Protein AF-A0A355YFH5-F1 (afdb_monomer)

Radius of gyration: 14.96 Å; Cα contacts (8 Å, |Δi|>4): 92; chains: 1; bounding box: 32×20×40 Å

Secondary structure (DSSP, 8-state):
-----SS-GGGSHHHHHHHHHHTT------GGG-S--PPPTT-S-TT-SSHHHHHHHHHHTSHHHHHHHHHHHHHHHHS------S-SSGGG-TT-

Foldseek 3Di:
DAQQDPPCRCRGLVNCCPVQVVVVHDDDDQVLQDDFFAADVVQPLVPDPDRRVNRVVVSCVDPSNVVSVVVVVVCVVPDVDDDDDPDPDPVPHPSD

Sequence (96 aa):
RFPGSRRYPWFAGETMANTLPAAGYDYLWLPQLGGRRRALPGSPNGAWRNAAFQGYADHLDSVEFADGLARLLELAARRRTALMCAEAVWWRCHRR

Solvent-accessible surface area (backbone atoms only — not comparable to full-atom values): 5975 Å² total; per-residue (Å²): 135,71,64,68,36,91,91,47,55,75,65,14,47,71,48,34,59,59,52,32,51,77,71,76,35,89,70,81,89,61,72,50,75,53,71,80,38,71,54,58,89,89,49,90,55,70,87,49,92,44,58,32,50,23,4,42,53,55,42,65,76,30,68,61,24,50,55,38,49,52,55,50,51,57,47,48,75,75,41,97,70,84,89,86,73,100,52,97,44,79,93,71,29,88,48,102

Structure (mmCIF, N/CA/C/O backbone):
data_AF-A0A355YFH5-F1
#
_entry.id   AF-A0A355YFH5-F1
#
loop_
_atom_site.group_PDB
_atom_site.id
_atom_site.type_symbol
_atom_site.label_atom_id
_atom_site.label_alt_id
_atom_site.label_comp_id
_atom_site.label_asym_id
_atom_site.label_entity_id
_atom_site.label_seq_id
_atom_site.pdbx_PDB_ins_code
_atom_site.Cartn_x
_atom_site.Cartn_y
_atom_site.Cartn_z
_atom_site.occupancy
_atom_site.B_iso_or_equiv
_atom_site.auth_seq_id
_atom_site.auth_comp_id
_atom_site.auth_asym_id
_atom_site.auth_atom_id
_atom_site.pdbx_PDB_model_num
ATOM 1 N N . ARG A 1 1 ? 3.160 9.948 4.864 1.00 64.25 1 ARG A N 1
ATOM 2 C CA . ARG A 1 1 ? 2.574 8.835 4.079 1.00 64.25 1 ARG A CA 1
ATOM 3 C C . ARG A 1 1 ? 3.338 8.731 2.757 1.00 64.25 1 ARG A C 1
ATOM 5 O O . ARG A 1 1 ? 2.767 9.016 1.723 1.00 64.25 1 ARG A O 1
ATOM 12 N N . PHE A 1 2 ? 4.626 8.391 2.783 1.00 68.94 2 PHE A N 1
ATOM 13 C CA . PHE A 1 2 ? 5.443 8.319 1.566 1.00 68.94 2 PHE A CA 1
ATOM 14 C C . PHE A 1 2 ? 6.175 6.975 1.535 1.00 68.94 2 PHE A C 1
ATOM 16 O O . PHE A 1 2 ? 6.588 6.515 2.606 1.00 68.94 2 PHE A O 1
ATOM 23 N N . PRO A 1 3 ? 6.299 6.326 0.365 1.00 79.69 3 PRO A N 1
ATOM 24 C CA . PRO A 1 3 ? 7.056 5.090 0.207 1.00 79.69 3 PRO A CA 1
ATOM 25 C C . PRO A 1 3 ? 8.548 5.422 0.301 1.00 79.69 3 PRO A C 1
ATOM 27 O O . PRO A 1 3 ? 9.195 5.744 -0.687 1.00 79.69 3 PRO A O 1
ATOM 30 N N . GLY A 1 4 ? 9.080 5.432 1.519 1.00 84.31 4 GLY A N 1
ATOM 31 C CA . GLY A 1 4 ? 10.478 5.738 1.791 1.00 84.31 4 GLY A CA 1
ATOM 32 C C . GLY A 1 4 ? 11.109 4.655 2.649 1.00 84.31 4 GLY A C 1
ATOM 33 O O . GLY A 1 4 ? 10.473 4.114 3.553 1.00 84.31 4 GLY A O 1
ATOM 34 N N . SER A 1 5 ? 12.379 4.363 2.389 1.00 82.12 5 SER A N 1
ATOM 35 C CA . SER A 1 5 ? 13.164 3.423 3.180 1.00 82.12 5 SER A CA 1
ATOM 36 C C . SER A 1 5 ? 14.556 3.994 3.415 1.00 82.12 5 SER A C 1
ATOM 38 O O . SER A 1 5 ? 15.335 4.159 2.484 1.00 82.12 5 SER A O 1
ATOM 40 N N . ARG A 1 6 ? 14.881 4.286 4.682 1.00 82.69 6 ARG A N 1
ATOM 41 C CA . ARG A 1 6 ? 16.229 4.741 5.072 1.00 82.69 6 ARG A CA 1
ATOM 42 C C . ARG A 1 6 ? 17.260 3.619 4.990 1.00 82.69 6 ARG A C 1
ATOM 44 O O . ARG A 1 6 ? 18.418 3.871 4.700 1.00 82.69 6 ARG A O 1
ATOM 51 N N . ARG A 1 7 ? 16.837 2.387 5.290 1.00 85.06 7 ARG A N 1
ATOM 52 C CA . ARG A 1 7 ? 17.714 1.210 5.318 1.00 85.06 7 ARG A CA 1
ATOM 53 C C . ARG A 1 7 ? 17.999 0.670 3.918 1.00 85.06 7 ARG A C 1
ATOM 55 O O . ARG A 1 7 ? 19.077 0.142 3.687 1.00 85.06 7 ARG A O 1
ATOM 62 N N . TYR A 1 8 ? 17.030 0.794 3.014 1.00 87.81 8 TYR A N 1
ATOM 63 C CA . TYR A 1 8 ? 17.100 0.258 1.659 1.00 87.81 8 TYR A CA 1
ATOM 64 C C . TYR A 1 8 ? 16.650 1.328 0.655 1.00 87.81 8 TYR A C 1
ATOM 66 O O . TYR A 1 8 ? 15.492 1.308 0.232 1.00 87.81 8 TYR A O 1
ATOM 74 N N . PRO A 1 9 ? 17.530 2.278 0.295 1.00 89.12 9 PRO A N 1
ATOM 75 C CA . PRO A 1 9 ? 17.172 3.428 -0.537 1.00 89.12 9 PRO A CA 1
ATOM 76 C C . PRO A 1 9 ? 16.598 3.057 -1.908 1.00 89.12 9 PRO A C 1
ATOM 78 O O . PRO A 1 9 ? 15.745 3.767 -2.420 1.00 89.12 9 PRO A O 1
ATOM 81 N N . TRP A 1 10 ? 16.979 1.908 -2.472 1.00 89.12 10 TRP A N 1
ATOM 82 C CA . TRP A 1 10 ? 16.430 1.408 -3.740 1.00 89.12 10 TRP A CA 1
ATOM 83 C C . TRP A 1 10 ? 14.933 1.066 -3.687 1.00 89.12 10 TRP A C 1
ATOM 85 O O . TRP A 1 10 ? 14.297 0.987 -4.732 1.00 89.12 10 TRP A O 1
ATOM 95 N N . PHE A 1 11 ? 14.355 0.907 -2.491 1.00 88.56 11 PHE A N 1
ATOM 96 C CA . PHE A 1 11 ? 12.906 0.781 -2.289 1.00 88.56 11 PHE A CA 1
ATOM 97 C C . PHE A 1 11 ? 12.216 2.122 -1.985 1.00 88.56 11 PHE A C 1
ATOM 99 O O . PHE A 1 11 ? 11.035 2.140 -1.634 1.00 88.56 11 PHE A O 1
ATOM 106 N N . ALA A 1 12 ? 12.917 3.257 -2.071 1.00 90.69 12 ALA A N 1
ATOM 107 C CA . ALA A 1 12 ? 12.267 4.563 -2.042 1.00 90.69 12 ALA A CA 1
ATOM 108 C C . ALA A 1 12 ? 11.461 4.763 -3.334 1.00 90.69 12 ALA A C 1
ATOM 110 O O . ALA A 1 12 ? 11.914 4.414 -4.422 1.00 90.69 12 ALA A O 1
ATOM 111 N N . GLY A 1 13 ? 10.262 5.330 -3.220 1.00 91.00 13 GLY A N 1
ATOM 112 C CA . GLY A 1 13 ? 9.340 5.469 -4.345 1.00 91.00 13 GLY A CA 1
ATOM 113 C C . GLY A 1 13 ? 9.885 6.327 -5.477 1.00 91.00 13 GLY A C 1
ATOM 114 O O . GLY A 1 13 ? 9.625 6.008 -6.625 1.00 91.00 13 GLY A O 1
ATOM 115 N N . GLU A 1 14 ? 10.674 7.359 -5.170 1.00 92.19 14 GLU A N 1
ATOM 116 C CA . GLU A 1 14 ? 11.370 8.157 -6.186 1.00 92.19 14 GLU A CA 1
ATOM 117 C C . GLU A 1 14 ? 12.383 7.309 -6.962 1.00 92.19 14 GLU A C 1
ATOM 119 O O . GLU A 1 14 ? 12.403 7.321 -8.189 1.00 92.19 14 GLU A O 1
ATOM 124 N N . THR A 1 15 ? 13.177 6.496 -6.259 1.00 93.69 15 THR A N 1
ATOM 125 C CA . THR A 1 15 ? 14.125 5.587 -6.905 1.00 93.69 15 THR A CA 1
ATOM 126 C C . THR A 1 15 ? 13.402 4.556 -7.766 1.00 93.69 15 THR A C 1
ATOM 128 O O . THR A 1 15 ? 13.767 4.389 -8.923 1.00 93.69 15 THR A O 1
ATOM 131 N N . MET A 1 16 ? 12.346 3.918 -7.252 1.00 93.62 16 MET A N 1
ATOM 132 C CA . MET A 1 16 ? 11.562 2.933 -8.009 1.00 93.62 16 MET A CA 1
ATOM 133 C C . MET A 1 16 ? 10.850 3.540 -9.221 1.00 93.62 16 MET A C 1
ATOM 135 O O . MET A 1 16 ? 10.806 2.905 -10.271 1.00 93.62 16 MET A O 1
ATOM 139 N N . ALA A 1 17 ? 10.335 4.767 -9.103 1.00 94.12 17 ALA A N 1
ATOM 140 C CA . ALA A 1 17 ? 9.713 5.485 -10.213 1.00 94.12 17 ALA A CA 1
ATOM 141 C C . ALA A 1 17 ? 10.694 5.752 -11.364 1.00 94.12 17 ALA A C 1
ATOM 143 O O . ALA A 1 17 ? 10.265 5.828 -12.509 1.00 94.12 17 ALA A O 1
ATOM 144 N N . ASN A 1 18 ? 11.994 5.844 -11.072 1.00 94.75 18 ASN A N 1
ATOM 145 C CA . ASN A 1 18 ? 13.035 6.025 -12.080 1.00 94.75 18 ASN A CA 1
ATOM 146 C C . ASN A 1 18 ? 13.592 4.689 -12.602 1.00 94.75 18 ASN A C 1
ATOM 148 O O . ASN A 1 18 ? 13.833 4.545 -13.799 1.00 94.75 18 ASN A O 1
ATOM 152 N N . THR A 1 19 ? 13.811 3.699 -11.730 1.00 95.56 19 THR A N 1
ATOM 153 C CA . THR A 1 19 ? 14.519 2.459 -12.094 1.00 95.56 19 THR A CA 1
ATOM 154 C C . THR A 1 19 ? 13.621 1.392 -12.713 1.00 95.56 19 THR A C 1
ATOM 156 O O . THR A 1 19 ? 14.074 0.670 -13.600 1.00 95.56 19 THR A O 1
ATOM 159 N N . LEU A 1 20 ? 12.359 1.276 -12.286 1.00 95.50 20 LEU A N 1
ATOM 160 C CA . LEU A 1 20 ? 11.452 0.249 -12.807 1.00 95.50 20 LEU A CA 1
ATOM 161 C C . LEU A 1 20 ? 11.074 0.484 -14.277 1.00 95.50 20 LEU A C 1
ATOM 163 O O . LEU A 1 20 ? 11.182 -0.477 -15.044 1.00 95.50 20 LEU A O 1
ATOM 167 N N . PRO A 1 21 ? 10.743 1.716 -14.724 1.00 96.50 21 PRO A N 1
ATOM 168 C CA . PRO A 1 21 ? 10.475 1.956 -16.141 1.00 96.50 21 PRO A CA 1
ATOM 169 C C . PRO A 1 21 ? 11.678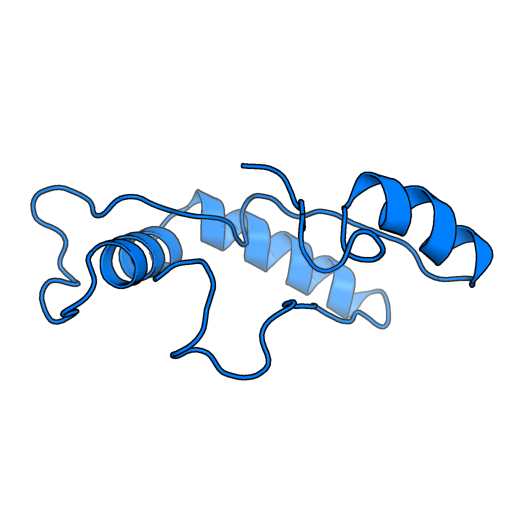 1.637 -17.031 1.00 96.50 21 PRO A C 1
ATOM 171 O O . PRO A 1 21 ? 11.509 1.048 -18.096 1.00 96.50 21 PRO A O 1
ATOM 174 N N . ALA A 1 22 ? 12.901 1.929 -16.567 1.00 95.75 22 ALA A N 1
ATOM 175 C CA . ALA A 1 22 ? 14.131 1.574 -17.279 1.00 95.75 22 ALA A CA 1
ATOM 176 C C . ALA A 1 22 ? 14.322 0.050 -17.429 1.00 95.75 22 ALA A C 1
ATOM 178 O O . ALA A 1 22 ? 14.960 -0.402 -18.376 1.00 95.75 22 ALA A O 1
ATOM 179 N N . ALA A 1 23 ? 13.742 -0.745 -16.526 1.00 95.81 23 ALA A N 1
ATOM 180 C CA . ALA A 1 23 ? 13.725 -2.205 -16.583 1.00 95.81 23 ALA A CA 1
ATOM 181 C C . ALA A 1 23 ? 12.470 -2.784 -17.275 1.00 95.81 23 ALA A C 1
ATOM 183 O O . ALA A 1 23 ? 12.284 -4.001 -17.275 1.00 95.81 23 ALA A O 1
ATOM 184 N N . GLY A 1 24 ? 11.609 -1.940 -17.858 1.00 96.56 24 GLY A N 1
ATOM 185 C CA . GLY A 1 24 ? 10.390 -2.358 -18.559 1.00 96.56 24 GLY A CA 1
ATOM 186 C C . GLY A 1 24 ? 9.181 -2.622 -17.655 1.00 96.56 24 GLY A C 1
ATOM 187 O O . GLY A 1 24 ? 8.240 -3.291 -18.083 1.00 96.56 24 GLY A O 1
ATOM 188 N N . TYR A 1 25 ? 9.191 -2.116 -16.419 1.00 96.38 25 TYR A N 1
ATOM 189 C CA . TYR A 1 25 ? 8.090 -2.260 -15.465 1.00 96.38 25 TYR A CA 1
ATOM 190 C C . TYR A 1 25 ? 7.451 -0.912 -15.136 1.00 96.38 25 TYR A C 1
ATOM 192 O O . TYR A 1 25 ? 8.125 0.028 -14.717 1.00 96.38 25 TYR A O 1
ATOM 200 N N . ASP A 1 26 ? 6.126 -0.842 -15.238 1.00 95.69 26 ASP A N 1
ATOM 201 C CA . ASP A 1 26 ? 5.377 0.307 -14.738 1.00 95.69 26 ASP A CA 1
ATOM 202 C C . ASP A 1 26 ? 5.443 0.352 -13.204 1.00 95.69 26 ASP A C 1
ATOM 204 O O . ASP A 1 26 ? 5.188 -0.645 -12.522 1.00 95.69 26 ASP A O 1
ATOM 208 N N . TYR A 1 27 ? 5.732 1.530 -12.652 1.00 94.94 27 TYR A N 1
ATOM 209 C CA . TYR A 1 27 ? 5.628 1.782 -11.220 1.00 94.94 27 TYR A CA 1
ATOM 210 C C . TYR A 1 27 ? 4.372 2.592 -10.916 1.00 94.94 27 TYR A C 1
ATOM 212 O O . TYR A 1 27 ? 4.190 3.698 -11.425 1.00 94.94 27 TYR A O 1
ATOM 220 N N . LEU A 1 28 ? 3.524 2.063 -10.035 1.00 94.31 28 LEU A N 1
ATOM 221 C CA . LEU A 1 28 ? 2.355 2.773 -9.540 1.00 94.31 28 LEU A CA 1
ATOM 222 C C . LEU A 1 28 ? 2.316 2.743 -8.017 1.00 94.31 28 LEU A C 1
ATOM 224 O O . LEU A 1 28 ? 2.264 1.683 -7.394 1.00 94.31 28 LEU A O 1
ATOM 228 N N . TRP A 1 29 ? 2.274 3.929 -7.418 1.00 93.31 29 TRP A N 1
ATOM 229 C CA . TRP A 1 29 ? 2.053 4.074 -5.989 1.00 93.31 29 TRP A CA 1
ATOM 230 C C . TRP A 1 29 ? 0.562 4.258 -5.683 1.00 93.31 29 TRP A C 1
ATOM 232 O O . TRP A 1 29 ? -0.065 5.214 -6.138 1.00 93.31 29 TRP A O 1
ATOM 242 N N . LEU A 1 30 ? 0.012 3.349 -4.875 1.00 94.06 30 LEU A N 1
ATOM 243 C CA . LEU A 1 30 ? -1.360 3.397 -4.364 1.00 94.06 30 LEU A CA 1
ATOM 244 C C . LEU A 1 30 ? -1.338 3.721 -2.854 1.00 94.06 30 LEU A C 1
ATOM 246 O O . LEU A 1 30 ? -1.277 2.799 -2.035 1.00 94.06 30 LEU A O 1
ATOM 250 N N . PRO A 1 31 ? -1.344 5.009 -2.441 1.00 92.19 31 PRO A N 1
ATOM 251 C CA . PRO A 1 31 ? -1.285 5.408 -1.024 1.00 92.19 31 PRO A CA 1
ATOM 252 C C . PRO A 1 31 ? -2.423 4.843 -0.165 1.00 92.19 31 PRO A C 1
ATOM 254 O O . PRO A 1 31 ? -2.254 4.666 1.048 1.00 92.19 31 PRO A O 1
ATOM 257 N N . GLN A 1 32 ? -3.558 4.548 -0.795 1.00 95.12 32 GLN A N 1
ATOM 258 C CA . GLN A 1 32 ? -4.741 3.954 -0.185 1.00 95.12 32 GLN A CA 1
ATOM 259 C C . GLN A 1 32 ? -4.458 2.566 0.395 1.00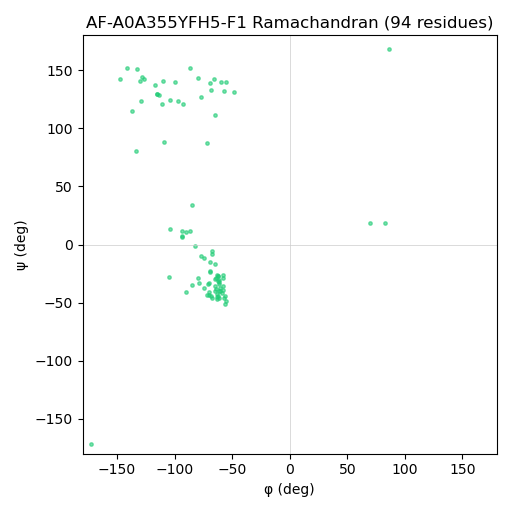 95.12 32 GLN A C 1
ATOM 261 O O . GLN A 1 32 ? -5.030 2.194 1.412 1.00 95.12 32 GLN A O 1
ATOM 266 N N . LEU A 1 33 ? -3.542 1.806 -0.212 1.00 93.00 33 LEU A N 1
ATOM 267 C CA . LEU A 1 33 ? -3.277 0.408 0.138 1.00 93.00 33 LEU A CA 1
ATOM 268 C C . LEU A 1 33 ? -2.146 0.233 1.158 1.00 93.00 33 LEU A C 1
ATOM 270 O O . LEU A 1 33 ? -1.644 -0.872 1.369 1.00 93.00 33 LEU A O 1
ATOM 274 N N . GLY A 1 34 ? -1.687 1.313 1.793 1.00 88.56 34 GLY A N 1
ATOM 275 C CA . GLY A 1 34 ? -0.583 1.180 2.727 1.00 88.56 34 GLY A CA 1
ATOM 276 C C . GLY A 1 34 ? -0.211 2.407 3.537 1.00 88.56 34 GLY A C 1
ATOM 277 O O . GLY A 1 34 ? -0.866 3.444 3.550 1.00 88.56 34 GLY A O 1
ATOM 278 N N . GLY A 1 35 ? 0.909 2.270 4.239 1.00 87.06 35 GLY A N 1
ATOM 279 C CA . GLY A 1 35 ? 1.415 3.260 5.182 1.00 87.06 35 GLY A CA 1
ATOM 280 C C . GLY A 1 35 ? 0.832 3.102 6.586 1.00 87.06 35 GLY A C 1
ATOM 281 O O . GLY A 1 35 ? -0.116 2.357 6.817 1.00 87.06 35 GLY A O 1
ATOM 282 N N . ARG A 1 36 ? 1.432 3.813 7.543 1.00 88.38 36 ARG A N 1
ATOM 283 C CA . ARG A 1 36 ? 0.984 3.811 8.942 1.00 88.38 36 ARG A CA 1
ATOM 284 C C . ARG A 1 36 ? -0.405 4.437 9.071 1.00 88.38 36 ARG A C 1
ATOM 286 O O . ARG A 1 36 ? -0.712 5.420 8.388 1.00 88.38 36 ARG A O 1
ATOM 293 N N . ARG A 1 37 ? -1.217 3.862 9.952 1.00 92.19 37 ARG A N 1
ATOM 294 C CA . ARG A 1 37 ? -2.586 4.281 10.263 1.00 92.19 37 ARG A CA 1
ATOM 295 C C . ARG A 1 37 ? -2.750 4.344 11.779 1.00 92.19 37 ARG A C 1
ATOM 297 O O . ARG A 1 37 ? -2.013 3.679 12.504 1.00 92.19 37 ARG A O 1
ATOM 304 N N . ARG A 1 38 ? -3.639 5.216 12.247 1.00 92.31 38 ARG A N 1
ATOM 305 C CA . ARG A 1 38 ? -3.961 5.354 13.672 1.00 92.31 38 ARG A CA 1
ATOM 306 C C . ARG A 1 38 ? -5.256 4.599 13.935 1.00 92.31 38 ARG A C 1
ATOM 308 O O . ARG A 1 38 ? -6.149 4.673 13.100 1.00 92.31 38 ARG A O 1
ATOM 315 N N . ALA A 1 39 ? -5.321 3.906 15.068 1.00 94.31 39 ALA A N 1
ATOM 316 C CA . ALA A 1 39 ? -6.553 3.279 15.527 1.00 94.31 39 ALA A CA 1
ATOM 317 C C . ALA A 1 39 ? -7.647 4.332 15.726 1.00 94.31 39 ALA A C 1
ATOM 319 O O . ALA A 1 39 ? -7.368 5.438 16.208 1.00 94.31 39 ALA A O 1
ATOM 320 N N . LEU A 1 40 ? -8.870 3.985 15.339 1.00 94.06 40 LEU A N 1
ATOM 321 C CA . LEU A 1 40 ? -10.039 4.829 15.545 1.00 94.06 40 LEU A CA 1
ATOM 322 C C . LEU A 1 40 ? -10.543 4.696 16.993 1.00 94.06 40 LEU A C 1
ATOM 324 O O . LEU A 1 40 ? -10.516 3.598 17.561 1.00 94.06 40 LEU A O 1
ATOM 328 N N . PRO A 1 41 ? -11.035 5.784 17.613 1.00 93.19 41 PRO A N 1
ATOM 329 C CA . PRO A 1 41 ? -11.766 5.685 18.872 1.00 93.19 41 PRO A CA 1
ATOM 330 C C . PRO A 1 41 ? -12.970 4.750 18.718 1.00 93.19 41 PRO A C 1
ATOM 332 O O . PRO A 1 41 ? -13.724 4.874 17.757 1.00 93.19 41 PRO A O 1
ATOM 335 N N . GLY A 1 42 ? -13.147 3.811 19.650 1.00 91.75 42 GLY A N 1
ATOM 336 C CA . GLY A 1 42 ? -14.242 2.833 19.579 1.00 91.75 42 GLY A CA 1
ATOM 337 C C . GLY A 1 42 ? -14.093 1.793 18.463 1.00 91.75 42 GLY A C 1
ATOM 338 O O . GLY A 1 42 ? -15.079 1.165 18.091 1.00 91.75 42 GLY A O 1
ATOM 339 N N . SER A 1 43 ? -12.881 1.618 17.926 1.00 93.94 43 SER A N 1
ATOM 340 C CA . SER A 1 43 ? -12.570 0.615 16.906 1.00 93.94 43 SER A CA 1
ATOM 341 C C . SER A 1 43 ? -13.106 -0.780 17.284 1.00 93.94 43 SER A C 1
ATOM 343 O O . SER A 1 43 ? -12.836 -1.259 18.393 1.00 93.94 43 SER A O 1
ATOM 345 N N . PRO A 1 44 ? -13.801 -1.473 16.359 1.00 93.50 44 PRO A N 1
ATOM 346 C CA . PRO A 1 44 ? -14.232 -2.855 16.571 1.00 93.50 44 PRO A CA 1
ATOM 347 C C . PRO A 1 44 ? -13.040 -3.829 16.589 1.00 93.50 44 PRO A C 1
ATOM 349 O O . PRO A 1 44 ? -13.150 -4.948 17.084 1.00 93.50 44 PRO A O 1
ATOM 352 N N . ASN A 1 45 ? -11.868 -3.391 16.119 1.00 94.69 45 ASN A N 1
ATOM 353 C CA . ASN A 1 45 ? -10.635 -4.167 16.035 1.00 94.69 45 ASN A CA 1
ATOM 354 C C . ASN A 1 45 ? -9.824 -4.144 17.353 1.00 94.69 45 ASN A C 1
ATOM 356 O O . ASN A 1 45 ? -8.594 -4.179 17.347 1.00 94.69 45 ASN A O 1
ATOM 360 N N . GLY A 1 46 ? -10.485 -4.108 18.514 1.00 92.88 46 GLY A N 1
ATOM 361 C CA . GLY A 1 46 ? -9.838 -3.955 19.830 1.00 92.88 46 GLY A CA 1
ATOM 362 C C . GLY A 1 46 ? -8.965 -5.130 20.301 1.00 92.88 46 GLY A C 1
ATOM 363 O O . GLY A 1 46 ? -8.269 -5.011 21.306 1.00 92.88 46 GLY A O 1
ATOM 364 N N . ALA A 1 47 ? -8.964 -6.264 19.594 1.00 93.25 47 ALA A N 1
ATOM 365 C CA . ALA A 1 47 ? -8.192 -7.455 19.969 1.00 93.25 47 ALA A CA 1
ATOM 366 C C . ALA A 1 47 ? -6.682 -7.355 19.652 1.00 93.25 47 ALA A C 1
ATOM 368 O O . ALA A 1 47 ? -5.889 -8.206 20.072 1.00 93.25 47 ALA A O 1
ATOM 369 N N . TRP A 1 48 ? -6.254 -6.334 18.906 1.00 91.62 48 TRP A N 1
ATOM 370 C CA . TRP A 1 48 ? -4.852 -6.150 18.537 1.00 91.62 48 TRP A CA 1
ATOM 371 C C . TRP A 1 48 ? -4.021 -5.591 19.697 1.00 91.62 48 TRP A C 1
ATOM 373 O O . TRP A 1 48 ? -4.285 -4.517 20.222 1.00 91.62 48 TRP A O 1
ATOM 383 N N . ARG A 1 49 ? -2.913 -6.267 20.032 1.00 90.62 49 ARG A N 1
ATOM 384 C CA . ARG A 1 49 ? -1.951 -5.777 21.045 1.00 90.62 49 ARG A CA 1
ATOM 385 C C . ARG A 1 49 ? -1.159 -4.544 20.600 1.00 90.62 49 ARG A C 1
ATOM 387 O O . ARG A 1 49 ? -0.588 -3.847 21.429 1.00 90.62 49 ARG A O 1
ATOM 394 N N . ASN A 1 50 ? -1.033 -4.327 19.292 1.00 90.62 50 ASN A N 1
ATOM 395 C CA . ASN A 1 50 ? -0.273 -3.221 18.725 1.00 90.62 50 ASN A CA 1
ATOM 396 C C . ASN A 1 50 ? -1.231 -2.225 18.065 1.00 90.62 50 ASN A C 1
ATOM 398 O O . ASN A 1 50 ? -1.929 -2.579 17.116 1.00 90.62 50 ASN A O 1
ATOM 402 N N . ALA A 1 51 ? -1.216 -0.978 18.536 1.00 91.75 51 ALA A N 1
ATOM 403 C CA . ALA A 1 51 ? -2.132 0.065 18.078 1.00 91.75 51 ALA A CA 1
ATOM 404 C C . ALA A 1 51 ? -1.982 0.411 16.586 1.00 91.75 51 ALA A C 1
ATOM 406 O O . ALA A 1 51 ? -2.939 0.850 15.953 1.00 91.75 51 ALA A O 1
ATOM 407 N N . ALA A 1 52 ? -0.798 0.221 16.001 1.00 89.50 52 ALA A N 1
ATOM 408 C CA . ALA A 1 52 ? -0.583 0.482 14.585 1.00 89.50 52 ALA A CA 1
ATOM 409 C C . ALA A 1 52 ? -1.104 -0.668 13.699 1.00 89.50 52 ALA A C 1
ATOM 411 O O . ALA A 1 52 ? -1.596 -0.404 12.601 1.00 89.50 52 ALA A O 1
ATOM 412 N N . PHE A 1 53 ? -1.119 -1.913 14.196 1.00 91.81 53 PHE A N 1
ATOM 413 C CA . PHE A 1 53 ? -1.866 -3.011 13.565 1.00 91.81 53 PHE A CA 1
ATOM 414 C C . PHE A 1 53 ? -3.376 -2.844 13.714 1.00 91.81 53 PHE A C 1
ATOM 416 O O . PHE A 1 53 ? -4.081 -3.014 12.725 1.00 91.81 53 PHE A O 1
ATOM 423 N N . GLN A 1 54 ? -3.859 -2.419 14.885 1.00 94.69 54 GLN A N 1
ATOM 424 C CA . GLN A 1 54 ? -5.266 -2.051 15.064 1.00 94.69 54 GLN A CA 1
ATOM 425 C C . GLN A 1 54 ? -5.692 -0.971 14.067 1.00 94.69 54 GLN A C 1
ATOM 427 O O . GLN A 1 54 ? -6.655 -1.151 13.335 1.00 94.69 54 GLN A O 1
ATOM 432 N N . GLY A 1 55 ? -4.928 0.120 13.976 1.00 94.50 55 GLY A N 1
ATOM 433 C CA . GLY A 1 55 ? -5.229 1.197 13.037 1.00 94.50 55 GLY A CA 1
ATOM 434 C C . GLY A 1 55 ? -5.144 0.778 11.578 1.00 94.50 55 GLY A C 1
ATOM 435 O O . GLY A 1 55 ? -5.833 1.350 10.739 1.00 94.50 55 GLY A O 1
ATOM 436 N N . TYR A 1 56 ? -4.309 -0.208 11.246 1.00 93.56 56 TYR A N 1
ATOM 437 C CA . TYR A 1 56 ? -4.314 -0.764 9.901 1.00 93.56 56 TYR A CA 1
ATOM 438 C C . TYR A 1 56 ? -5.532 -1.659 9.654 1.00 93.56 56 TYR A C 1
ATOM 440 O O . TYR A 1 56 ? -6.082 -1.587 8.565 1.00 93.56 56 TYR A O 1
ATOM 448 N N . ALA A 1 57 ? -5.985 -2.433 10.644 1.00 94.75 57 ALA A N 1
ATOM 449 C CA . ALA A 1 57 ? -7.231 -3.194 10.553 1.00 94.75 57 ALA A CA 1
ATOM 450 C C . ALA A 1 57 ? -8.440 -2.265 10.356 1.00 94.75 57 ALA A C 1
ATOM 452 O O . ALA A 1 57 ? -9.191 -2.461 9.412 1.00 94.75 57 ALA A O 1
ATOM 453 N N . ASP A 1 58 ? -8.537 -1.176 11.127 1.00 95.88 58 ASP A N 1
ATOM 454 C CA . ASP A 1 58 ? -9.571 -0.146 10.926 1.00 95.88 58 ASP A CA 1
ATOM 455 C C . ASP A 1 58 ? -9.520 0.464 9.519 1.00 95.88 58 ASP A C 1
ATOM 457 O O . ASP A 1 58 ? -10.539 0.806 8.926 1.00 95.88 58 ASP A O 1
ATOM 461 N N . HIS A 1 59 ? -8.313 0.616 8.969 1.00 95.62 59 HIS A N 1
ATOM 462 C CA . HIS A 1 59 ? -8.129 1.131 7.617 1.00 95.62 59 HIS A CA 1
ATOM 463 C C . HIS A 1 59 ? -8.593 0.141 6.545 1.00 95.62 59 HIS A C 1
ATOM 465 O O . HIS A 1 59 ? -9.100 0.593 5.523 1.00 95.62 59 HIS A O 1
ATOM 471 N N . LEU A 1 60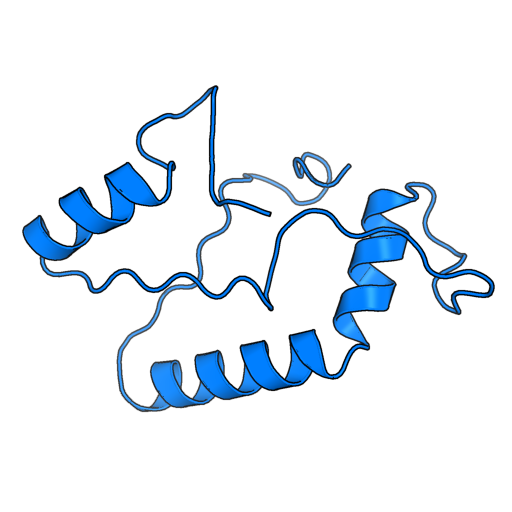 ? -8.458 -1.173 6.758 1.00 95.31 60 LEU A N 1
ATOM 472 C CA . LEU A 1 60 ? -8.969 -2.189 5.825 1.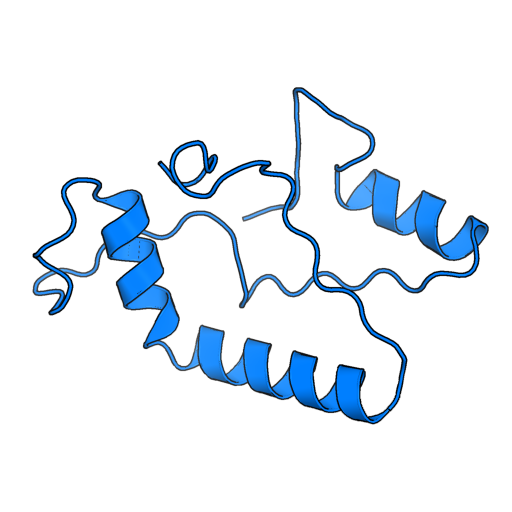00 95.31 60 LEU A CA 1
ATOM 473 C C . LEU A 1 60 ? -10.494 -2.100 5.660 1.00 95.31 60 LEU A C 1
ATOM 475 O O . LEU A 1 60 ? -10.987 -2.359 4.566 1.00 95.31 60 LEU A O 1
ATOM 479 N N . ASP A 1 61 ? -11.204 -1.664 6.703 1.00 95.50 61 ASP A N 1
ATOM 480 C CA . ASP A 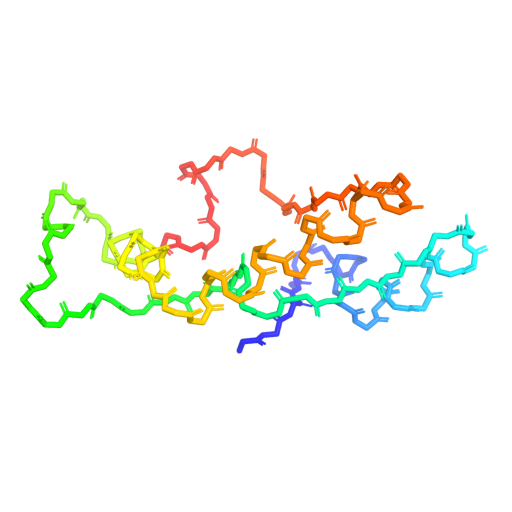1 61 ? -12.660 -1.462 6.699 1.00 95.50 61 ASP A CA 1
ATOM 481 C C . ASP A 1 61 ? -13.088 -0.109 6.086 1.00 95.50 61 ASP A C 1
ATOM 483 O O . ASP A 1 61 ? -14.277 0.207 6.012 1.00 95.50 61 ASP A O 1
ATOM 487 N N . SER A 1 62 ? -12.141 0.729 5.650 1.00 96.19 62 SER A N 1
ATOM 488 C CA . SER A 1 62 ? -12.437 2.072 5.138 1.00 96.19 62 SER A CA 1
ATOM 489 C C . SER A 1 62 ? -12.780 2.097 3.645 1.00 96.19 62 SER A C 1
ATOM 491 O O . SER A 1 62 ? -12.242 1.331 2.843 1.00 96.19 62 SER A O 1
ATOM 493 N N . VAL A 1 63 ? -13.590 3.087 3.245 1.00 97.81 63 VAL A N 1
ATOM 494 C CA . VAL A 1 63 ? -13.859 3.399 1.828 1.00 97.81 63 VAL A CA 1
ATOM 495 C C . VAL A 1 63 ? -12.564 3.721 1.070 1.00 97.81 63 VAL A C 1
ATOM 497 O O . VAL A 1 63 ? -12.376 3.243 -0.042 1.00 97.81 63 VAL A O 1
ATOM 500 N N . GLU A 1 64 ? -11.617 4.439 1.696 1.00 96.75 64 GLU A N 1
ATOM 501 C CA . GLU A 1 64 ? -10.310 4.748 1.086 1.0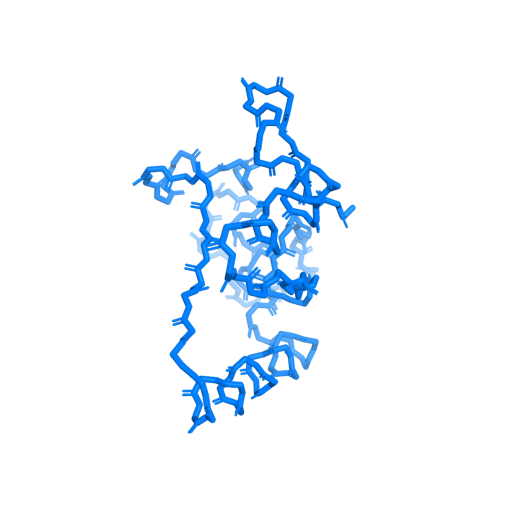0 96.75 64 GLU A CA 1
ATOM 502 C C . GLU A 1 64 ? -9.582 3.464 0.658 1.00 96.75 64 GLU A C 1
ATOM 504 O O . GLU A 1 64 ? -9.027 3.399 -0.441 1.00 96.75 64 GLU A O 1
ATOM 509 N N . PHE A 1 65 ? -9.578 2.437 1.513 1.00 97.00 65 PHE A N 1
ATOM 510 C CA . PHE A 1 65 ? -8.944 1.160 1.196 1.00 97.00 65 PHE A CA 1
ATOM 511 C C . PHE A 1 65 ? -9.707 0.393 0.116 1.00 97.00 65 PHE A C 1
ATOM 513 O O . PHE A 1 65 ? -9.074 -0.109 -0.816 1.00 97.00 65 PHE A O 1
ATOM 520 N N . ALA A 1 66 ? -11.039 0.344 0.207 1.00 98.31 66 ALA A N 1
ATOM 521 C CA . ALA A 1 66 ? -11.888 -0.299 -0.792 1.00 98.31 66 ALA A CA 1
ATOM 522 C C . ALA A 1 66 ? -11.665 0.287 -2.199 1.00 98.31 66 ALA A C 1
ATOM 524 O O . ALA A 1 66 ? -11.430 -0.472 -3.140 1.00 98.31 66 ALA A O 1
ATOM 525 N N . ASP A 1 67 ? -11.617 1.615 -2.332 1.00 98.38 67 ASP A N 1
ATOM 526 C CA . ASP A 1 67 ? -11.354 2.300 -3.605 1.00 98.38 67 ASP A CA 1
ATOM 527 C C . ASP A 1 67 ? -9.958 1.971 -4.155 1.00 98.38 67 ASP A C 1
ATOM 529 O O . ASP A 1 67 ? -9.771 1.696 -5.345 1.00 98.38 67 ASP A O 1
ATOM 533 N N . GLY A 1 68 ? -8.951 1.962 -3.277 1.00 97.44 68 GLY A N 1
ATOM 534 C CA . GLY A 1 68 ? -7.591 1.568 -3.638 1.00 97.44 68 GLY A CA 1
ATOM 535 C C . GLY A 1 68 ? -7.510 0.124 -4.134 1.00 97.44 68 GLY A C 1
ATOM 536 O O . GLY A 1 68 ? -6.785 -0.162 -5.092 1.00 97.44 68 GLY A O 1
ATOM 537 N N . LEU A 1 69 ? -8.255 -0.778 -3.494 1.00 97.88 69 LEU A N 1
ATOM 538 C CA . LEU A 1 69 ? -8.277 -2.197 -3.829 1.00 97.88 69 LEU A CA 1
ATOM 539 C C . LEU A 1 69 ? -9.008 -2.433 -5.149 1.00 97.88 69 LEU A C 1
ATOM 541 O O . LEU A 1 69 ? -8.487 -3.158 -5.994 1.00 97.88 69 LEU A O 1
ATOM 545 N N . ALA A 1 70 ? -10.149 -1.779 -5.365 1.00 98.31 70 ALA A N 1
ATOM 546 C CA . ALA A 1 70 ? -10.875 -1.830 -6.630 1.00 98.31 70 ALA A CA 1
ATOM 547 C C . ALA A 1 70 ? -9.973 -1.404 -7.798 1.00 98.31 70 ALA A C 1
ATOM 549 O O . ALA A 1 70 ? -9.813 -2.151 -8.764 1.00 98.31 70 ALA A O 1
ATOM 550 N N . ARG A 1 71 ? -9.263 -0.278 -7.652 1.00 97.50 71 ARG A N 1
ATOM 551 C CA . ARG A 1 71 ? -8.294 0.189 -8.654 1.00 97.50 71 ARG A CA 1
ATOM 552 C C . ARG A 1 71 ? -7.176 -0.824 -8.915 1.00 97.50 71 ARG A C 1
ATOM 554 O O . ARG A 1 71 ? -6.774 -1.011 -10.062 1.00 97.50 71 ARG A O 1
ATOM 561 N N . LEU A 1 72 ? -6.641 -1.468 -7.875 1.00 97.31 72 LEU A N 1
ATOM 562 C CA . LEU A 1 72 ? -5.624 -2.511 -8.042 1.00 97.31 72 LEU A CA 1
ATOM 563 C C . LEU A 1 72 ? -6.173 -3.708 -8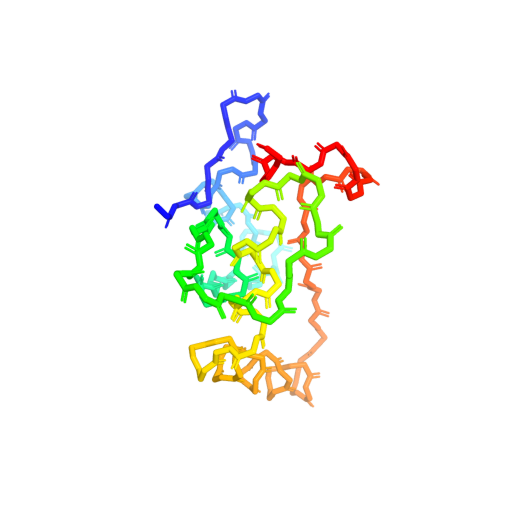.829 1.00 97.31 72 LEU A C 1
ATOM 565 O O . LEU A 1 72 ? -5.493 -4.206 -9.725 1.00 97.31 72 LEU A O 1
ATOM 569 N N . LEU A 1 73 ? -7.384 -4.162 -8.505 1.00 98.00 73 LEU A N 1
ATOM 570 C CA . LEU A 1 73 ? -8.024 -5.296 -9.172 1.00 98.00 73 LEU A CA 1
ATOM 571 C C . LEU A 1 73 ? -8.318 -4.994 -10.646 1.00 98.00 73 LEU A C 1
ATOM 573 O O . LEU A 1 73 ? -8.059 -5.837 -11.502 1.00 98.00 73 LEU A O 1
ATOM 577 N N . GLU A 1 74 ? -8.764 -3.780 -10.969 1.00 97.75 74 GLU A N 1
ATOM 578 C CA . GLU A 1 74 ? -8.946 -3.334 -12.357 1.00 97.75 74 GLU A CA 1
ATOM 579 C C . GLU A 1 74 ? -7.638 -3.349 -13.159 1.00 97.75 74 GLU A C 1
ATOM 581 O O . GLU A 1 74 ? -7.628 -3.733 -14.332 1.00 97.75 74 GLU A O 1
ATOM 586 N N . LEU A 1 75 ? -6.525 -2.944 -12.539 1.00 96.56 75 LEU A N 1
ATOM 587 C CA . LEU A 1 75 ? -5.202 -2.995 -13.164 1.00 96.56 75 LEU A CA 1
ATOM 588 C C . LEU A 1 75 ? -4.750 -4.440 -13.383 1.00 96.56 75 LEU A C 1
ATOM 590 O O . LEU A 1 75 ? -4.321 -4.778 -14.488 1.00 96.56 75 LEU A O 1
ATOM 594 N N . ALA A 1 76 ? -4.907 -5.290 -12.367 1.00 97.12 76 ALA A N 1
ATOM 595 C CA . ALA A 1 76 ? -4.533 -6.701 -12.416 1.00 97.12 76 ALA A CA 1
ATOM 596 C C . ALA A 1 76 ? -5.359 -7.502 -13.436 1.00 97.12 76 ALA A C 1
ATOM 598 O O . ALA A 1 76 ? -4.855 -8.454 -14.027 1.00 97.12 76 ALA A O 1
ATOM 599 N N . ALA A 1 77 ? -6.606 -7.096 -13.695 1.00 98.00 77 ALA A N 1
ATOM 600 C CA . ALA A 1 77 ? -7.438 -7.687 -14.741 1.00 98.00 77 ALA A CA 1
ATOM 601 C C . ALA A 1 77 ? -6.944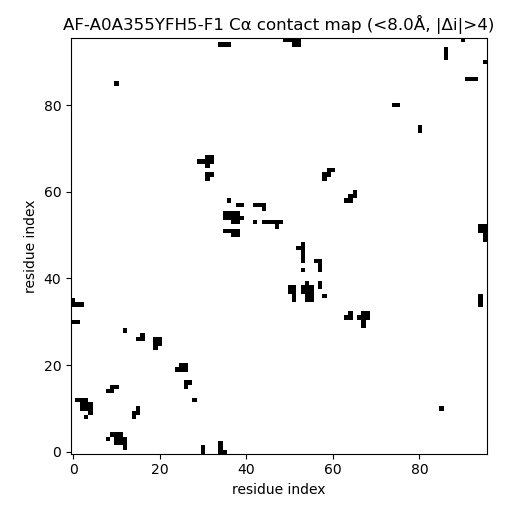 -7.359 -16.164 1.00 98.00 77 ALA A C 1
ATOM 603 O O . ALA A 1 77 ? -7.252 -8.083 -17.107 1.00 98.00 77 ALA A O 1
ATOM 604 N N . ARG A 1 78 ? -6.189 -6.265 -16.339 1.00 97.31 78 ARG A N 1
ATOM 605 C CA . ARG A 1 78 ? -5.731 -5.771 -17.653 1.00 97.31 78 ARG A CA 1
ATOM 606 C C . ARG A 1 78 ? -4.258 -6.049 -17.926 1.00 97.31 78 ARG A C 1
ATOM 608 O O . ARG A 1 78 ? -3.852 -6.103 -19.086 1.00 97.31 78 ARG A O 1
ATOM 615 N N . ARG A 1 79 ? -3.435 -6.143 -16.882 1.00 96.06 79 ARG A N 1
ATOM 616 C CA . ARG A 1 79 ? -1.980 -6.299 -16.972 1.00 96.06 79 ARG A CA 1
ATOM 617 C C . ARG A 1 79 ? -1.500 -7.264 -15.898 1.00 96.06 79 ARG A C 1
ATOM 619 O O . ARG A 1 79 ? -2.068 -7.349 -14.818 1.00 96.06 79 ARG A O 1
ATOM 626 N N . ARG A 1 80 ? -0.392 -7.953 -16.170 1.00 96.81 80 ARG A N 1
ATOM 627 C CA . ARG A 1 80 ? 0.308 -8.736 -15.147 1.00 96.81 80 ARG A CA 1
ATOM 628 C C . ARG A 1 80 ? 0.842 -7.782 -14.080 1.00 96.81 80 ARG A C 1
ATOM 630 O O . ARG A 1 80 ? 1.747 -6.996 -14.349 1.00 96.81 80 ARG A O 1
ATOM 637 N N . THR A 1 81 ? 0.269 -7.859 -12.886 1.00 96.56 81 THR A N 1
ATOM 638 C CA . THR A 1 81 ? 0.538 -6.932 -11.783 1.00 96.56 81 THR A CA 1
ATOM 639 C C . THR A 1 81 ? 1.159 -7.667 -10.602 1.00 96.56 81 THR A C 1
ATOM 641 O O . THR A 1 81 ? 0.712 -8.748 -10.230 1.00 96.56 81 THR A O 1
ATOM 644 N N . ALA A 1 82 ? 2.176 -7.056 -9.992 1.00 94.06 82 ALA A N 1
ATOM 645 C CA . ALA A 1 82 ? 2.742 -7.482 -8.719 1.00 94.06 82 ALA A CA 1
ATOM 646 C C . ALA A 1 82 ? 2.505 -6.387 -7.671 1.00 94.06 82 ALA A C 1
ATOM 648 O O . ALA A 1 82 ? 2.817 -5.220 -7.908 1.00 94.06 82 ALA A O 1
ATOM 649 N N . LEU A 1 83 ? 1.964 -6.765 -6.511 1.00 91.12 83 LEU A N 1
ATOM 650 C CA . LEU A 1 83 ? 1.858 -5.887 -5.348 1.00 91.12 83 LEU A CA 1
ATOM 651 C C . LEU A 1 83 ? 3.029 -6.181 -4.408 1.00 91.12 83 LEU A C 1
ATOM 653 O O . LEU A 1 83 ? 3.215 -7.322 -3.990 1.00 91.12 83 LEU A O 1
ATOM 657 N N . MET A 1 84 ? 3.819 -5.159 -4.079 1.00 87.06 84 MET A N 1
ATOM 658 C CA . MET A 1 84 ? 5.040 -5.321 -3.289 1.00 87.06 84 MET A CA 1
ATOM 659 C C . MET A 1 84 ? 4.908 -4.720 -1.885 1.00 87.06 84 MET A C 1
ATOM 661 O O . MET A 1 84 ? 4.375 -3.627 -1.699 1.00 87.06 84 MET A O 1
ATOM 665 N N . CYS A 1 85 ? 5.473 -5.428 -0.908 1.00 81.44 85 CYS A N 1
ATOM 666 C CA . CYS A 1 85 ? 5.711 -4.980 0.462 1.00 81.44 85 CYS A CA 1
ATOM 667 C C . CYS A 1 85 ? 7.204 -5.204 0.765 1.00 81.44 85 CYS A C 1
ATOM 669 O O . CYS A 1 85 ? 7.768 -6.199 0.317 1.00 81.44 85 CYS A O 1
ATOM 671 N N . ALA A 1 86 ? 7.866 -4.309 1.501 1.00 75.69 86 ALA A N 1
ATOM 672 C CA . ALA A 1 86 ? 9.316 -4.389 1.742 1.00 75.69 86 ALA A CA 1
ATOM 673 C C . ALA A 1 86 ? 9.681 -5.268 2.956 1.00 75.69 86 ALA A C 1
ATOM 675 O O . ALA A 1 86 ? 10.812 -5.243 3.446 1.00 75.69 86 ALA A O 1
ATOM 676 N N . GLU A 1 87 ? 8.718 -6.016 3.487 1.00 77.50 87 GLU A N 1
ATOM 677 C CA . GLU A 1 87 ? 8.850 -6.741 4.742 1.00 77.50 87 GLU A CA 1
ATOM 678 C C . GLU A 1 87 ? 8.815 -8.238 4.517 1.00 77.50 87 GLU A C 1
ATOM 680 O O . GLU A 1 87 ? 7.897 -8.767 3.905 1.00 77.50 87 GLU A O 1
ATOM 685 N N . ALA A 1 88 ? 9.811 -8.923 5.075 1.00 67.94 88 ALA A N 1
ATOM 686 C CA . ALA A 1 88 ? 9.925 -10.369 4.957 1.00 67.94 88 ALA A CA 1
ATOM 687 C C . ALA A 1 88 ? 8.771 -11.114 5.653 1.00 67.94 88 ALA A C 1
ATOM 689 O O . ALA A 1 88 ? 8.345 -12.162 5.188 1.00 67.94 88 ALA A O 1
ATOM 690 N N . VAL A 1 89 ? 8.284 -10.586 6.784 1.00 76.25 89 VAL A N 1
ATOM 691 C CA . VAL A 1 89 ? 7.216 -11.185 7.599 1.00 76.25 89 VAL A CA 1
ATOM 692 C C . VAL A 1 89 ? 6.373 -10.098 8.262 1.00 76.25 89 VAL A C 1
ATOM 694 O O . VAL A 1 89 ? 6.904 -9.081 8.723 1.00 76.25 89 VAL A O 1
ATOM 697 N N . TRP A 1 90 ? 5.060 -10.319 8.358 1.00 72.50 90 TRP A N 1
ATOM 698 C CA . TRP A 1 90 ? 4.106 -9.306 8.827 1.00 72.50 90 TRP A CA 1
ATOM 699 C C . TRP A 1 90 ? 4.351 -8.861 10.281 1.00 72.50 90 TRP A C 1
ATOM 701 O O . TRP A 1 90 ? 4.176 -7.690 10.605 1.00 72.50 90 TRP A O 1
ATOM 711 N N . TRP A 1 91 ? 4.851 -9.731 11.165 1.00 73.44 91 TRP A N 1
ATOM 712 C CA . TRP A 1 91 ? 5.128 -9.371 12.568 1.00 73.44 91 TRP A CA 1
ATOM 713 C C . TRP A 1 91 ? 6.386 -8.501 12.755 1.00 73.44 91 TRP A C 1
ATOM 715 O O . TRP A 1 91 ? 6.604 -7.946 13.836 1.00 73.44 91 TRP A O 1
ATOM 725 N N . ARG A 1 92 ? 7.216 -8.360 11.711 1.00 75.75 92 ARG A N 1
ATOM 726 C CA . ARG A 1 92 ? 8.334 -7.396 11.638 1.00 75.75 92 ARG A CA 1
ATOM 727 C C . ARG A 1 92 ? 7.999 -6.192 10.755 1.00 75.75 92 ARG A C 1
ATOM 729 O O . ARG A 1 92 ? 8.901 -5.438 10.391 1.00 75.75 92 ARG A O 1
ATOM 736 N N . CYS A 1 93 ? 6.725 -6.022 10.404 1.00 77.94 93 CYS A N 1
ATOM 737 C CA . CYS A 1 93 ? 6.261 -4.905 9.599 1.00 77.94 93 CYS A CA 1
ATOM 738 C C . CYS A 1 93 ? 6.655 -3.567 10.242 1.00 77.94 93 CYS A C 1
ATOM 740 O O . CYS A 1 93 ? 6.541 -3.385 11.454 1.00 77.94 93 CYS A O 1
ATOM 742 N N . HIS A 1 94 ? 7.075 -2.597 9.426 1.00 72.38 94 HIS A N 1
ATOM 743 C CA . HIS A 1 94 ? 7.425 -1.244 9.891 1.00 72.38 94 HIS A CA 1
ATOM 744 C C . HIS A 1 94 ? 6.214 -0.442 10.410 1.00 72.38 94 HIS A C 1
ATOM 746 O O . HIS A 1 94 ? 6.363 0.702 10.863 1.00 72.38 94 HIS A O 1
ATOM 752 N N . ARG A 1 95 ? 5.013 -1.015 10.262 1.00 71.00 95 ARG A N 1
ATOM 753 C CA . ARG A 1 95 ? 3.735 -0.539 10.798 1.00 71.00 95 ARG A CA 1
ATOM 754 C C . ARG A 1 95 ? 3.444 -1.103 12.192 1.00 71.00 95 ARG A C 1
ATOM 756 O O . ARG A 1 95 ? 2.313 -0.979 12.630 1.00 71.00 95 ARG A O 1
ATOM 763 N N . ARG A 1 96 ? 4.415 -1.742 12.844 1.00 61.00 96 ARG A N 1
ATOM 764 C CA . ARG A 1 96 ? 4.395 -2.005 14.285 1.00 61.00 96 ARG A CA 1
ATOM 765 C C . ARG A 1 96 ? 4.779 -0.747 15.071 1.00 61.00 96 ARG A C 1
ATOM 767 O O . ARG A 1 96 ? 5.451 0.134 14.484 1.00 61.00 96 ARG A O 1
#

pLDDT: mean 90.36, std 8.46, range [61.0, 98.38]

Mean predicted 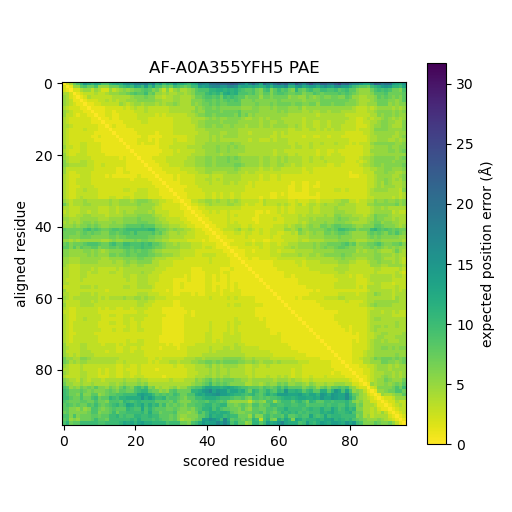aligned error: 4.17 Å